Protein AF-A0A838TG14-F1 (afdb_monomer_lite)

Radius of gyration: 28.24 Å; chains: 1; bounding box: 55×28×76 Å

Structure (mmCIF, N/CA/C/O backbone):
data_AF-A0A838TG14-F1
#
_entry.id   AF-A0A838TG14-F1
#
loop_
_atom_site.group_PDB
_atom_site.id
_atom_site.type_symbol
_atom_site.label_atom_id
_atom_site.label_alt_id
_atom_site.label_comp_id
_atom_site.label_asym_id
_atom_site.label_entity_id
_atom_site.label_seq_id
_atom_site.pdbx_PDB_ins_code
_atom_site.Cartn_x
_atom_site.Cartn_y
_atom_site.Cartn_z
_atom_site.occupancy
_atom_site.B_iso_or_equiv
_atom_site.auth_seq_id
_atom_site.auth_comp_id
_atom_site.auth_asym_id
_atom_site.auth_atom_id
_atom_site.pdbx_PDB_model_num
ATOM 1 N N . MET A 1 1 ? -18.534 -14.471 -13.125 1.00 44.75 1 MET A N 1
ATOM 2 C CA . MET A 1 1 ? -17.364 -14.167 -13.982 1.00 44.75 1 MET A CA 1
ATOM 3 C C . MET A 1 1 ? -16.161 -13.841 -13.085 1.00 44.75 1 MET A C 1
ATOM 5 O O . MET A 1 1 ? -15.699 -12.713 -13.073 1.00 44.75 1 MET A O 1
ATOM 9 N N . LEU A 1 2 ? -15.706 -14.820 -12.288 1.00 53.22 2 LEU A N 1
ATOM 10 C CA . LEU A 1 2 ? -14.629 -14.713 -11.278 1.00 53.22 2 LEU A CA 1
ATOM 11 C C . LEU A 1 2 ? -13.561 -15.813 -11.478 1.00 53.22 2 LEU A C 1
ATOM 13 O O . LEU A 1 2 ? -12.814 -16.150 -10.577 1.00 53.22 2 LEU A O 1
ATOM 17 N N . TRP A 1 3 ? -13.471 -16.379 -12.685 1.00 60.03 3 TRP A N 1
ATOM 18 C CA . TRP A 1 3 ? -12.621 -17.543 -12.976 1.00 60.03 3 TRP A CA 1
ATOM 19 C C . TRP A 1 3 ? -11.110 -17.252 -12.878 1.00 60.03 3 TRP A C 1
ATOM 21 O O . TRP A 1 3 ? -10.311 -18.153 -12.662 1.00 60.03 3 TRP A O 1
ATOM 31 N N . LEU A 1 4 ? -10.719 -15.978 -12.996 1.00 56.56 4 LEU A N 1
ATOM 32 C CA . LEU A 1 4 ? -9.329 -15.529 -12.869 1.00 56.56 4 LEU A CA 1
ATOM 33 C C . LEU A 1 4 ? -8.847 -15.411 -11.413 1.00 56.56 4 LEU A C 1
ATOM 35 O O . LEU A 1 4 ? -7.641 -15.377 -11.211 1.00 56.56 4 LEU A O 1
ATOM 39 N N . TYR A 1 5 ? -9.745 -15.349 -10.422 1.00 55.94 5 TYR A N 1
ATOM 40 C CA . TYR A 1 5 ? -9.375 -15.185 -9.006 1.00 55.94 5 TYR A CA 1
ATOM 41 C C . TYR A 1 5 ? -9.228 -16.519 -8.251 1.00 55.94 5 TYR A C 1
ATOM 43 O O . TYR A 1 5 ? -8.507 -16.566 -7.262 1.00 55.94 5 TYR A O 1
ATOM 51 N N . ASP A 1 6 ? -9.836 -17.603 -8.749 1.00 60.16 6 ASP A N 1
ATOM 52 C CA . ASP A 1 6 ? -9.705 -18.959 -8.178 1.00 60.16 6 ASP A CA 1
ATOM 53 C C . ASP A 1 6 ? -8.416 -19.683 -8.617 1.00 60.16 6 ASP A C 1
ATOM 55 O O . ASP A 1 6 ? -8.102 -20.782 -8.152 1.00 60.16 6 ASP A O 1
ATOM 59 N N . LEU A 1 7 ? -7.646 -19.090 -9.534 1.00 60.09 7 LEU A N 1
ATOM 60 C CA . LEU A 1 7 ? -6.351 -19.616 -9.951 1.00 60.09 7 LEU A CA 1
ATOM 61 C C . LEU A 1 7 ? -5.292 -19.243 -8.912 1.00 60.09 7 LEU A C 1
ATOM 63 O O . LEU A 1 7 ? -5.026 -18.067 -8.678 1.00 60.09 7 LEU A O 1
ATOM 67 N N . ASN A 1 8 ? -4.660 -20.264 -8.323 1.00 72.50 8 ASN A N 1
ATOM 68 C CA . ASN A 1 8 ? -3.553 -20.125 -7.375 1.00 72.50 8 ASN A CA 1
ATOM 69 C C . ASN A 1 8 ? -2.559 -19.046 -7.851 1.00 72.50 8 ASN A C 1
ATOM 71 O O . ASN A 1 8 ? -2.011 -19.135 -8.955 1.00 72.50 8 ASN A O 1
ATOM 75 N N . LEU A 1 9 ? -2.331 -18.039 -6.999 1.00 69.25 9 LEU A N 1
ATOM 76 C CA . LEU A 1 9 ? -1.548 -16.826 -7.268 1.00 69.25 9 LEU A CA 1
ATOM 77 C C . LEU A 1 9 ? -0.178 -17.122 -7.905 1.00 69.25 9 LEU A C 1
ATOM 79 O O . LEU A 1 9 ? 0.315 -16.369 -8.745 1.00 69.25 9 LEU A O 1
ATOM 83 N N . TRP A 1 10 ? 0.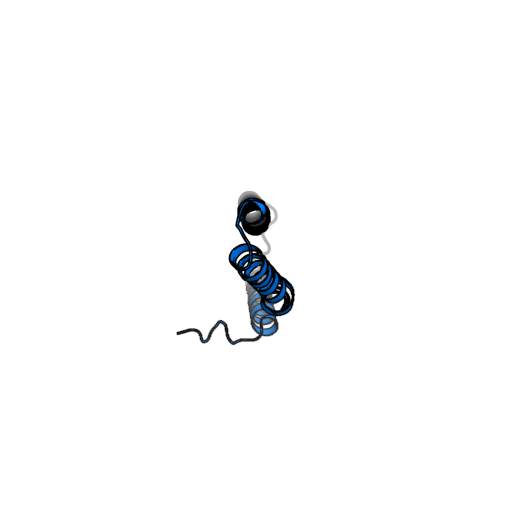412 -18.262 -7.540 1.00 69.75 10 TRP A N 1
ATOM 84 C CA . TRP A 1 10 ? 1.680 -18.750 -8.073 1.00 69.75 10 TRP A CA 1
ATOM 85 C C . TRP A 1 10 ? 1.626 -19.092 -9.565 1.00 69.75 10 TRP A C 1
ATOM 87 O O . TRP A 1 10 ? 2.572 -18.792 -10.294 1.00 69.75 10 TRP A O 1
ATOM 97 N N . PHE A 1 11 ? 0.526 -19.675 -10.046 1.00 77.62 11 PHE A N 1
ATOM 98 C CA . PHE A 1 11 ? 0.346 -19.987 -11.466 1.00 77.62 11 PHE A CA 1
ATOM 99 C C . PHE A 1 11 ? 0.163 -18.720 -12.297 1.00 77.62 11 PHE A C 1
ATOM 101 O O . PHE A 1 11 ? 0.772 -18.596 -13.361 1.00 77.62 11 PHE A O 1
ATOM 108 N N . LEU A 1 12 ? -0.607 -17.751 -11.795 1.00 75.00 12 LEU A N 1
ATOM 109 C CA . LEU A 1 12 ? -0.754 -16.452 -12.451 1.00 75.00 12 LEU A CA 1
ATOM 110 C C . LEU A 1 12 ? 0.590 -15.724 -12.522 1.00 75.00 12 LEU A C 1
ATOM 112 O O . LEU A 1 12 ? 1.004 -15.329 -13.612 1.00 75.00 12 LEU A O 1
ATOM 116 N N . GLY A 1 13 ? 1.319 -15.647 -11.405 1.00 73.06 13 GLY A N 1
ATOM 117 C CA . GLY A 1 13 ? 2.659 -15.061 -11.365 1.00 73.06 13 GLY A CA 1
ATOM 118 C C . GLY A 1 13 ? 3.624 -15.737 -12.340 1.00 73.06 13 GLY A C 1
ATOM 119 O O . GLY A 1 13 ? 4.262 -15.064 -13.149 1.00 73.06 13 GLY A O 1
ATOM 120 N N . SER A 1 14 ? 3.679 -17.072 -12.334 1.00 81.31 14 SER A N 1
ATOM 121 C CA . SER A 1 14 ? 4.543 -17.838 -13.238 1.00 81.31 14 SER A CA 1
ATOM 122 C C . SER A 1 14 ? 4.183 -17.621 -14.710 1.00 81.31 14 SER A C 1
ATOM 124 O O . SER A 1 14 ? 5.078 -17.423 -15.528 1.00 81.31 14 SER A O 1
ATOM 126 N N . SER A 1 15 ? 2.891 -17.569 -15.052 1.00 78.06 15 SER A N 1
ATOM 127 C CA . SER A 1 15 ? 2.443 -17.330 -16.429 1.00 78.06 15 SER A CA 1
ATOM 128 C C . SER A 1 15 ? 2.839 -15.943 -16.942 1.00 78.06 15 SER A C 1
ATOM 130 O O . SER A 1 15 ? 3.327 -15.823 -18.064 1.00 78.06 15 SER A O 1
ATOM 132 N N . VAL A 1 16 ? 2.723 -14.904 -16.108 1.00 74.62 16 VAL A N 1
ATOM 133 C CA . VAL A 1 16 ? 3.109 -13.532 -16.468 1.00 74.62 16 VAL A CA 1
ATOM 134 C C . VAL A 1 16 ? 4.615 -13.444 -16.705 1.00 74.62 16 VAL A C 1
ATOM 136 O O . VAL A 1 16 ? 5.052 -12.859 -17.702 1.00 74.62 16 VAL A O 1
ATOM 139 N N . VAL A 1 17 ? 5.417 -14.074 -15.841 1.00 76.81 17 VAL A N 1
ATOM 140 C CA . VAL A 1 17 ? 6.875 -14.139 -16.018 1.00 76.81 17 VAL A CA 1
ATOM 141 C C . VAL A 1 17 ? 7.227 -14.928 -17.279 1.00 76.81 17 VAL A C 1
ATOM 143 O O . VAL A 1 17 ? 8.022 -14.452 -18.087 1.00 76.81 17 VAL A O 1
ATOM 146 N N . ALA A 1 18 ? 6.604 -16.086 -17.498 1.00 82.81 18 ALA A N 1
ATOM 147 C CA . ALA A 1 18 ? 6.847 -16.919 -18.672 1.00 82.81 18 ALA A CA 1
ATOM 148 C C . ALA A 1 18 ? 6.518 -16.183 -19.980 1.00 82.81 18 ALA A C 1
ATOM 150 O O . ALA A 1 18 ? 7.323 -16.211 -20.909 1.00 82.81 18 ALA A O 1
ATOM 151 N N . VAL A 1 19 ? 5.391 -15.467 -20.041 1.00 80.81 19 VAL A N 1
ATOM 152 C CA . VAL A 1 19 ? 5.004 -14.653 -21.207 1.00 80.81 19 VAL A CA 1
ATOM 153 C C . VAL A 1 19 ? 5.992 -13.509 -21.434 1.00 80.81 19 VAL A C 1
ATOM 155 O O . VAL A 1 19 ? 6.399 -13.268 -22.569 1.00 80.81 19 VAL A O 1
ATOM 158 N N . SER A 1 20 ? 6.432 -12.842 -20.367 1.00 71.50 20 SER A N 1
ATOM 159 C CA . SER A 1 20 ? 7.402 -11.742 -20.453 1.00 71.50 20 SER A CA 1
ATOM 160 C C . SER A 1 20 ? 8.762 -12.219 -20.973 1.00 71.50 20 SER A C 1
ATOM 162 O O . SER A 1 20 ? 9.352 -11.594 -21.857 1.00 71.50 20 SER A O 1
ATOM 164 N N . VAL A 1 21 ? 9.242 -13.363 -20.474 1.00 78.88 21 VAL A N 1
ATOM 165 C CA . VAL A 1 21 ? 10.497 -13.985 -20.919 1.00 78.88 21 VAL A CA 1
ATOM 166 C C . VAL A 1 21 ? 10.379 -14.479 -22.358 1.00 78.88 21 VAL A C 1
ATOM 168 O O . VAL A 1 21 ? 11.282 -14.229 -23.156 1.00 78.88 21 VAL A O 1
ATOM 171 N N . ALA A 1 22 ? 9.262 -15.119 -22.717 1.00 82.69 22 ALA A N 1
ATOM 172 C CA . ALA A 1 22 ? 9.008 -15.568 -24.081 1.00 82.69 22 ALA A CA 1
ATOM 173 C C . ALA A 1 22 ? 9.005 -14.388 -25.060 1.00 82.69 22 ALA A C 1
ATOM 175 O O . ALA A 1 22 ? 9.688 -14.460 -26.079 1.00 82.69 22 ALA A O 1
ATOM 176 N N . LEU A 1 23 ? 8.336 -13.280 -24.715 1.00 78.44 23 LEU A N 1
ATOM 177 C CA . LEU A 1 23 ? 8.333 -12.049 -25.507 1.00 78.44 23 LEU A CA 1
ATOM 178 C C . LEU A 1 23 ? 9.748 -11.497 -25.702 1.00 78.44 23 LEU A C 1
ATOM 180 O O . LEU A 1 23 ? 10.152 -11.243 -26.841 1.00 78.44 23 LEU A O 1
ATOM 184 N N . ALA A 1 24 ? 10.527 -11.380 -24.624 1.00 72.75 24 ALA A N 1
ATOM 185 C CA . ALA A 1 24 ? 11.914 -10.922 -24.685 1.00 72.75 24 ALA A CA 1
ATOM 186 C C . ALA A 1 24 ? 12.784 -11.829 -25.572 1.00 72.75 24 ALA A C 1
ATOM 188 O O . ALA A 1 24 ? 13.578 -11.340 -26.379 1.00 72.75 24 ALA A O 1
ATOM 189 N N . TRP A 1 25 ? 12.599 -13.148 -25.474 1.00 84.44 25 TRP A N 1
ATOM 190 C CA . TRP A 1 25 ? 13.281 -14.121 -26.324 1.00 84.44 25 TRP A CA 1
ATOM 191 C C . TRP A 1 25 ? 12.884 -13.965 -27.787 1.00 84.44 25 TRP A C 1
ATOM 193 O O . TRP A 1 25 ? 13.772 -13.896 -28.633 1.00 8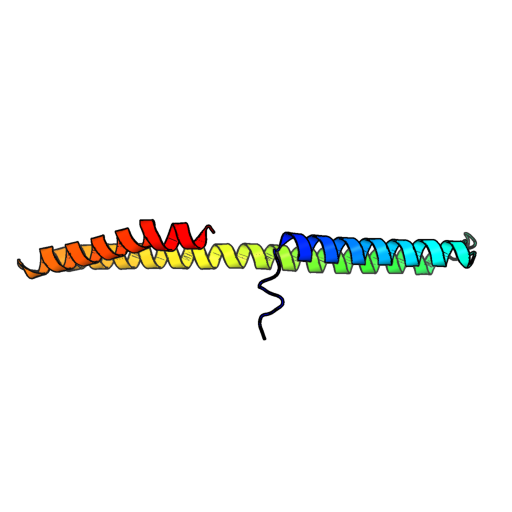4.44 25 TRP A O 1
ATOM 203 N N . THR A 1 26 ? 11.592 -13.835 -28.104 1.00 82.00 26 THR A N 1
ATOM 204 C CA . THR A 1 26 ? 11.150 -13.567 -29.480 1.00 82.00 26 THR A CA 1
ATOM 205 C C . THR A 1 26 ? 11.763 -12.285 -30.016 1.00 82.00 26 THR A C 1
ATOM 207 O O . THR A 1 26 ? 12.340 -12.320 -31.096 1.00 82.00 26 THR A O 1
ATOM 210 N N . VAL A 1 27 ? 11.742 -11.176 -29.277 1.00 78.44 27 VAL A N 1
ATOM 211 C CA . VAL A 1 27 ? 12.336 -9.910 -29.740 1.00 78.44 27 VAL A CA 1
ATOM 212 C C . VAL A 1 27 ? 13.841 -10.065 -29.984 1.00 78.44 27 VAL A C 1
ATOM 214 O O . VAL A 1 27 ? 14.332 -9.681 -31.044 1.00 78.44 27 VAL A O 1
ATOM 217 N N . CYS A 1 28 ? 14.569 -10.701 -29.062 1.00 77.06 28 CYS A N 1
ATOM 218 C CA . CYS A 1 28 ? 16.011 -10.922 -29.188 1.00 77.06 28 CYS A CA 1
ATOM 219 C C . CYS A 1 28 ? 16.368 -11.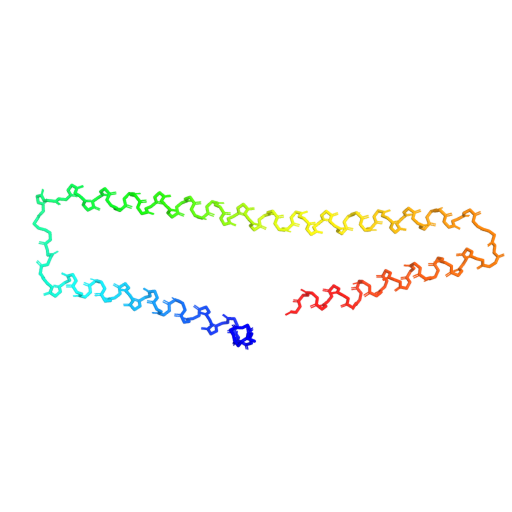846 -30.366 1.00 77.06 28 CYS A C 1
ATOM 221 O O . CYS A 1 28 ? 17.284 -11.559 -31.140 1.00 77.06 28 CYS A O 1
ATOM 223 N N . ILE A 1 29 ? 15.628 -12.946 -30.535 1.00 82.69 29 ILE A N 1
ATOM 224 C CA . ILE A 1 29 ? 15.834 -13.907 -31.624 1.00 82.69 29 ILE A CA 1
ATOM 225 C C . ILE A 1 29 ? 15.486 -13.267 -32.966 1.00 82.69 29 ILE A C 1
ATOM 227 O O . ILE A 1 29 ? 16.243 -13.434 -33.918 1.00 82.69 29 ILE A O 1
ATOM 231 N N . THR A 1 30 ? 14.388 -12.516 -33.049 1.00 78.62 30 THR A N 1
ATOM 232 C CA . THR A 1 30 ? 13.963 -11.855 -34.292 1.00 78.62 30 THR A CA 1
ATOM 233 C C . THR A 1 30 ? 14.962 -10.772 -34.690 1.00 78.62 30 THR A C 1
ATOM 235 O O . THR A 1 30 ? 15.380 -10.737 -35.843 1.00 78.62 30 THR A O 1
ATOM 238 N N . ALA A 1 31 ? 15.449 -9.974 -33.733 1.00 72.69 31 ALA A N 1
ATOM 239 C CA . ALA A 1 31 ? 16.497 -8.980 -33.969 1.00 72.69 31 ALA A CA 1
ATOM 240 C C . ALA A 1 31 ? 17.813 -9.617 -34.453 1.00 72.69 31 ALA A C 1
ATOM 242 O O . ALA A 1 31 ? 18.435 -9.125 -35.394 1.00 72.69 31 ALA A O 1
ATOM 243 N N . ARG A 1 32 ? 18.214 -10.756 -33.868 1.00 72.50 32 ARG A N 1
ATOM 244 C CA . ARG A 1 32 ? 19.386 -11.521 -34.329 1.00 72.50 32 ARG A CA 1
ATOM 245 C C . ARG A 1 32 ? 19.178 -12.141 -35.711 1.00 72.50 32 ARG A C 1
ATOM 247 O O . ARG A 1 32 ? 20.086 -12.106 -36.532 1.00 72.50 32 ARG A O 1
ATOM 254 N N . ARG A 1 33 ? 17.999 -12.709 -35.981 1.00 72.75 33 ARG A N 1
ATOM 255 C CA . ARG A 1 33 ? 17.665 -13.374 -37.255 1.00 72.75 33 ARG A CA 1
ATOM 256 C C . ARG A 1 33 ? 17.568 -12.397 -38.419 1.00 72.75 33 ARG A C 1
ATOM 258 O O . ARG A 1 33 ? 17.953 -12.764 -39.523 1.00 72.75 33 ARG A O 1
ATOM 265 N N . LEU A 1 34 ? 17.091 -11.178 -38.182 1.00 72.12 34 LEU A N 1
ATOM 266 C CA . LEU A 1 34 ? 16.986 -10.148 -39.216 1.00 72.12 34 LEU A CA 1
ATOM 267 C C . LEU A 1 34 ? 18.318 -9.448 -39.528 1.00 72.12 34 LEU A C 1
ATOM 269 O O . LEU A 1 34 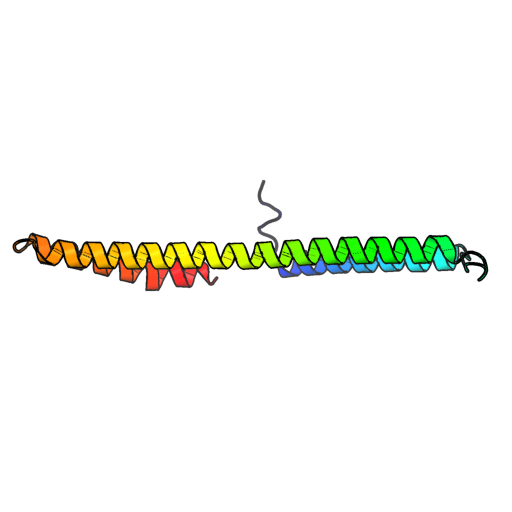? 18.317 -8.496 -40.304 1.00 72.12 34 LEU A O 1
ATOM 273 N N . ASN A 1 35 ? 19.438 -9.883 -38.930 1.00 61.91 35 ASN A N 1
ATOM 274 C CA . ASN A 1 35 ? 20.736 -9.213 -39.043 1.00 61.91 35 ASN A CA 1
ATOM 275 C C . ASN A 1 35 ? 20.624 -7.694 -38.807 1.00 61.91 35 ASN A C 1
ATOM 277 O O . ASN A 1 35 ? 21.366 -6.904 -39.387 1.00 61.91 35 ASN A O 1
ATOM 281 N N . TRP A 1 36 ? 19.733 -7.288 -37.892 1.00 57.56 36 TRP A N 1
ATOM 282 C CA . TRP A 1 36 ? 19.693 -5.950 -37.296 1.00 57.56 36 TRP A CA 1
ATOM 283 C C . TRP A 1 36 ? 20.898 -5.764 -36.355 1.00 57.56 36 TRP A C 1
ATOM 285 O O . TRP A 1 36 ? 20.782 -5.269 -35.235 1.00 57.56 36 TRP A O 1
ATOM 295 N N . LEU A 1 37 ? 22.090 -6.179 -36.794 1.00 57.25 37 LEU A N 1
ATOM 296 C CA . LEU A 1 37 ? 23.316 -5.578 -36.315 1.00 57.25 37 LEU A CA 1
ATOM 297 C C . LEU A 1 37 ? 23.246 -4.131 -36.779 1.00 57.25 37 LEU A C 1
ATOM 299 O O . LEU A 1 37 ? 23.545 -3.812 -37.927 1.00 57.25 37 LEU A O 1
ATOM 303 N N . ILE A 1 38 ? 22.771 -3.289 -35.865 1.00 58.22 38 ILE A N 1
ATOM 304 C CA . ILE A 1 38 ? 22.888 -1.842 -35.905 1.00 58.22 38 ILE A CA 1
ATOM 305 C C . ILE A 1 38 ? 24.309 -1.560 -36.388 1.00 58.22 38 ILE A C 1
ATOM 307 O O . ILE A 1 38 ? 25.281 -1.818 -35.673 1.00 58.22 38 ILE A O 1
ATOM 311 N N . ARG A 1 39 ? 24.435 -1.101 -37.638 1.00 53.78 39 ARG A N 1
ATOM 312 C CA . ARG A 1 39 ? 25.664 -0.471 -38.105 1.00 53.78 39 ARG A CA 1
ATOM 313 C C . ARG A 1 39 ? 25.923 0.623 -37.078 1.00 53.78 39 ARG A C 1
ATOM 315 O O . ARG A 1 39 ? 25.050 1.448 -36.827 1.00 53.78 39 ARG A O 1
ATOM 322 N N . SER A 1 40 ? 27.075 0.568 -36.427 1.00 54.75 40 SER A N 1
ATOM 323 C CA . SER A 1 40 ? 27.440 1.343 -35.236 1.00 54.75 40 SER A CA 1
ATOM 324 C C . SER A 1 40 ? 27.322 2.873 -35.369 1.00 54.75 40 SER A C 1
ATOM 326 O O . SER A 1 40 ? 27.540 3.568 -34.380 1.00 54.75 40 SER A O 1
ATOM 328 N N . GLU A 1 41 ? 26.952 3.391 -36.542 1.00 53.91 41 GLU A N 1
ATOM 329 C CA . GLU A 1 41 ? 26.736 4.808 -36.848 1.00 53.91 41 GLU A CA 1
ATOM 330 C C . GLU A 1 41 ? 25.310 5.322 -36.536 1.00 53.91 41 GLU A C 1
ATOM 332 O O . GLU A 1 41 ? 25.169 6.508 -36.260 1.00 53.91 41 GLU A O 1
ATOM 337 N N . ASP A 1 42 ? 24.278 4.467 -36.435 1.00 54.53 42 ASP A N 1
ATOM 338 C CA . ASP A 1 42 ? 22.869 4.891 -36.225 1.00 54.53 42 ASP A CA 1
ATOM 339 C C . ASP A 1 42 ? 22.346 4.654 -34.787 1.00 54.53 42 ASP A C 1
ATOM 341 O O . ASP A 1 42 ? 21.188 4.305 -34.556 1.00 54.53 42 ASP A O 1
ATOM 345 N N . GLN A 1 43 ? 23.193 4.821 -33.766 1.00 54.75 43 GLN A N 1
ATOM 346 C CA . GLN A 1 43 ? 22.822 4.582 -32.354 1.00 54.75 43 GLN A CA 1
ATOM 347 C C . GLN A 1 43 ? 21.942 5.684 -31.725 1.00 54.75 43 GLN A C 1
ATOM 349 O O . GLN A 1 43 ? 21.421 5.506 -30.621 1.00 54.75 43 GLN A O 1
ATOM 354 N N . GLY A 1 44 ? 21.752 6.814 -32.413 1.00 59.44 44 GLY A N 1
ATOM 355 C CA . GLY A 1 44 ? 21.012 7.976 -31.902 1.00 59.44 44 GLY A CA 1
ATOM 356 C C . GLY A 1 44 ? 19.560 7.685 -31.481 1.00 59.44 44 GLY A C 1
ATOM 357 O O . GLY A 1 44 ? 19.175 8.053 -30.370 1.00 59.44 44 GLY A O 1
ATOM 358 N N . PRO A 1 45 ? 18.741 6.992 -32.299 1.00 61.28 45 PRO A N 1
ATOM 359 C CA . PRO A 1 45 ? 17.331 6.756 -31.974 1.00 61.28 45 PRO A CA 1
ATOM 360 C C . PRO A 1 45 ? 17.115 5.666 -30.913 1.00 61.28 45 PRO A C 1
ATOM 362 O O . PRO A 1 45 ? 16.213 5.773 -30.082 1.00 61.28 45 PRO A O 1
ATOM 365 N N . ALA A 1 46 ? 17.946 4.618 -30.911 1.00 62.47 46 ALA A N 1
ATOM 366 C CA . ALA A 1 46 ? 17.783 3.474 -30.011 1.00 62.47 46 ALA A CA 1
ATOM 367 C C . ALA A 1 46 ? 18.111 3.825 -28.549 1.00 62.47 46 ALA A C 1
ATOM 369 O O . ALA A 1 46 ? 17.400 3.397 -27.637 1.00 62.47 46 ALA A O 1
ATOM 370 N N . GLY A 1 47 ? 19.146 4.645 -28.326 1.00 64.44 47 GLY A N 1
ATOM 371 C CA . GLY A 1 47 ? 19.498 5.139 -26.992 1.00 64.44 47 GLY A CA 1
ATOM 372 C C . GLY A 1 47 ? 18.405 6.022 -26.388 1.00 64.44 47 GLY A C 1
ATOM 373 O O . GLY A 1 47 ? 18.042 5.845 -25.225 1.00 64.44 47 GLY A O 1
ATOM 374 N N . LEU A 1 48 ? 17.812 6.905 -27.201 1.00 64.62 48 LEU A N 1
ATOM 375 C CA . LEU A 1 48 ? 16.695 7.753 -26.779 1.00 64.62 48 LEU A CA 1
ATOM 376 C C . LEU A 1 48 ? 15.473 6.920 -26.377 1.00 64.62 48 LEU A C 1
ATOM 378 O O . LEU A 1 48 ? 14.900 7.153 -25.314 1.00 64.62 48 LEU A O 1
ATOM 382 N N . MET A 1 49 ? 15.100 5.901 -27.159 1.00 70.12 49 MET A N 1
ATOM 383 C CA . MET A 1 49 ? 13.973 5.031 -26.796 1.00 70.12 49 MET A CA 1
ATOM 384 C C . MET A 1 49 ? 14.205 4.274 -25.483 1.00 70.12 49 MET A C 1
ATOM 386 O O . MET A 1 49 ? 13.288 4.172 -24.668 1.00 70.12 49 MET A O 1
ATOM 390 N N . HIS A 1 50 ? 15.427 3.801 -25.230 1.00 73.38 50 HIS A N 1
ATOM 391 C CA . HIS A 1 50 ? 15.766 3.136 -23.968 1.00 73.38 50 HIS A CA 1
ATOM 392 C C . HIS A 1 50 ? 15.629 4.070 -22.757 1.00 73.38 50 HIS A C 1
ATOM 394 O O . HIS A 1 50 ? 15.113 3.666 -21.715 1.00 73.38 50 HIS A O 1
ATOM 400 N N . GLN A 1 51 ? 16.039 5.332 -22.904 1.00 72.69 51 GLN A N 1
ATOM 401 C CA . GLN A 1 51 ? 15.881 6.347 -21.861 1.00 72.69 51 GLN A CA 1
ATOM 402 C C . GLN A 1 51 ? 14.404 6.640 -21.579 1.00 72.69 51 GLN A C 1
ATOM 404 O O . GLN A 1 51 ? 14.002 6.658 -20.416 1.00 72.69 51 GLN A O 1
ATOM 409 N N . PHE A 1 52 ? 13.577 6.792 -22.618 1.00 75.50 52 PHE A N 1
ATOM 410 C CA . PHE A 1 52 ? 12.134 6.996 -22.450 1.00 75.50 52 PHE A CA 1
ATOM 411 C C . PHE A 1 52 ? 11.460 5.826 -21.725 1.00 75.50 52 PHE A C 1
ATOM 413 O O . PHE A 1 52 ? 10.667 6.049 -20.811 1.00 75.50 52 PHE A O 1
ATOM 420 N N . ILE A 1 53 ? 11.810 4.585 -22.075 1.00 82.50 53 ILE A N 1
ATOM 421 C CA . ILE A 1 53 ? 11.290 3.389 -21.396 1.00 82.50 53 ILE A CA 1
ATOM 422 C C . ILE A 1 53 ? 11.714 3.375 -19.921 1.00 82.50 53 ILE A C 1
ATOM 424 O O . ILE A 1 53 ? 10.886 3.106 -19.051 1.00 82.50 53 ILE A O 1
ATOM 428 N N . GLY A 1 54 ? 12.970 3.721 -19.622 1.00 76.94 54 GLY A N 1
ATOM 429 C CA . GLY A 1 54 ? 13.467 3.817 -18.248 1.00 76.94 54 GLY A CA 1
ATOM 430 C C . GLY A 1 54 ? 12.718 4.856 -17.408 1.00 76.94 54 GLY A C 1
ATOM 431 O O . GLY A 1 54 ? 12.357 4.577 -16.264 1.00 76.94 54 GLY A O 1
ATOM 432 N N . VAL A 1 55 ? 12.417 6.026 -17.984 1.00 80.50 55 VAL A N 1
ATOM 433 C CA . VAL A 1 55 ? 11.639 7.080 -17.310 1.00 80.50 55 VAL A CA 1
ATOM 434 C C . VAL A 1 55 ? 10.205 6.622 -17.045 1.00 80.50 55 VAL A C 1
ATOM 436 O O . VAL A 1 55 ? 9.722 6.754 -15.921 1.00 80.50 55 VAL A O 1
ATOM 439 N N . LEU A 1 56 ? 9.533 6.037 -18.040 1.00 82.00 56 LEU A N 1
ATOM 440 C CA . LEU A 1 56 ? 8.171 5.519 -17.871 1.00 82.00 56 LEU A CA 1
ATOM 441 C C . LEU A 1 56 ? 8.110 4.420 -16.803 1.00 82.00 56 LEU A C 1
ATOM 443 O O . LEU A 1 56 ? 7.195 4.414 -15.978 1.00 82.00 56 LEU A O 1
ATOM 447 N N . TYR A 1 57 ? 9.107 3.533 -16.777 1.00 87.19 57 TYR A N 1
ATOM 448 C CA . TYR A 1 57 ? 9.222 2.495 -15.758 1.00 87.19 57 TYR A CA 1
ATOM 449 C C . TYR A 1 57 ? 9.399 3.083 -14.352 1.00 87.19 57 TYR A C 1
ATOM 451 O O . TYR A 1 57 ? 8.683 2.690 -13.431 1.00 87.19 57 TYR A O 1
ATOM 459 N N . ALA A 1 58 ? 10.301 4.053 -14.180 1.00 80.31 58 ALA A N 1
ATOM 460 C CA . ALA A 1 58 ? 10.530 4.701 -12.890 1.00 80.31 58 ALA A CA 1
ATOM 461 C C . ALA A 1 58 ? 9.267 5.401 -12.358 1.00 80.31 58 ALA A C 1
ATOM 463 O O . ALA A 1 58 ? 8.946 5.274 -11.177 1.00 80.31 58 ALA A O 1
ATOM 464 N N . VAL A 1 59 ? 8.514 6.085 -13.229 1.00 88.50 59 VAL A N 1
ATOM 465 C CA . VAL A 1 59 ? 7.246 6.735 -12.859 1.00 88.50 59 VAL A CA 1
ATOM 466 C C . VAL A 1 59 ? 6.193 5.702 -12.457 1.00 88.50 59 VAL A C 1
ATOM 468 O O . VAL A 1 59 ? 5.556 5.852 -11.416 1.00 88.50 59 VAL A O 1
ATOM 471 N N . ALA A 1 60 ? 6.025 4.631 -13.237 1.00 89.69 60 ALA A N 1
ATOM 472 C CA . ALA A 1 60 ? 5.078 3.568 -12.910 1.00 89.69 60 ALA A CA 1
ATOM 473 C C . ALA A 1 60 ? 5.417 2.893 -11.571 1.00 89.69 60 ALA A C 1
ATOM 475 O O . ALA A 1 60 ? 4.529 2.680 -10.744 1.00 89.69 60 ALA A O 1
ATOM 476 N N . LEU A 1 61 ? 6.702 2.614 -11.327 1.00 89.44 61 LEU A N 1
ATOM 477 C CA . LEU A 1 61 ? 7.183 2.053 -10.068 1.00 89.44 61 LEU A CA 1
ATOM 478 C C . LEU A 1 61 ? 6.910 3.000 -8.893 1.00 89.44 61 LEU A C 1
ATOM 480 O O . LEU A 1 61 ? 6.402 2.561 -7.864 1.00 89.44 61 LEU A O 1
ATOM 484 N N . ALA A 1 62 ? 7.188 4.297 -9.051 1.00 81.94 62 ALA A N 1
ATOM 485 C CA . ALA A 1 62 ? 6.914 5.295 -8.022 1.00 81.94 62 ALA A CA 1
ATOM 486 C C . ALA A 1 62 ? 5.417 5.349 -7.666 1.00 81.94 62 ALA A C 1
ATOM 488 O O . ALA A 1 62 ? 5.062 5.326 -6.487 1.00 81.94 62 ALA A O 1
ATOM 489 N N . LEU A 1 63 ? 4.532 5.341 -8.669 1.00 86.75 63 LEU A N 1
ATOM 490 C CA . LEU A 1 63 ? 3.082 5.306 -8.453 1.00 86.75 63 LEU A CA 1
ATOM 491 C C . LEU A 1 63 ? 2.626 4.015 -7.761 1.00 86.75 63 LEU A C 1
ATOM 493 O O . LEU A 1 63 ? 1.761 4.061 -6.884 1.00 86.75 63 LEU A O 1
ATOM 497 N N . LEU A 1 64 ? 3.216 2.871 -8.116 1.00 91.38 64 LEU A N 1
ATOM 498 C CA . LEU A 1 64 ? 2.927 1.588 -7.474 1.00 91.38 64 LEU A CA 1
ATOM 499 C C . LEU A 1 64 ? 3.289 1.624 -5.986 1.00 91.38 64 LEU A C 1
ATOM 501 O O . LEU A 1 64 ? 2.464 1.251 -5.152 1.00 91.38 64 LEU A O 1
ATOM 505 N N . VAL A 1 65 ? 4.485 2.112 -5.646 1.00 89.06 65 VAL A N 1
ATOM 506 C CA . VAL A 1 65 ? 4.952 2.219 -4.254 1.00 89.06 65 VAL A CA 1
ATOM 507 C C . VAL A 1 65 ? 4.033 3.124 -3.434 1.00 89.06 65 VAL A C 1
ATOM 509 O O . VAL A 1 65 ? 3.584 2.720 -2.361 1.00 89.06 65 VAL A O 1
ATOM 512 N N . VAL A 1 66 ? 3.692 4.310 -3.951 1.00 83.50 66 VAL A N 1
ATOM 513 C CA . VAL A 1 66 ? 2.774 5.244 -3.273 1.00 83.50 66 VAL A CA 1
ATOM 514 C C . VAL A 1 66 ? 1.407 4.599 -3.046 1.00 83.50 66 VAL A C 1
ATOM 516 O O . VAL A 1 66 ? 0.838 4.711 -1.960 1.00 83.50 66 VAL A O 1
ATOM 519 N N . ARG A 1 67 ? 0.885 3.871 -4.041 1.00 82.31 67 ARG A N 1
ATOM 520 C CA . ARG A 1 67 ? -0.402 3.176 -3.921 1.00 82.31 67 ARG A CA 1
ATOM 521 C C . ARG A 1 67 ? -0.375 2.094 -2.845 1.00 82.31 67 ARG A C 1
ATOM 523 O O . ARG A 1 67 ? -1.336 1.981 -2.086 1.00 82.31 67 ARG A O 1
ATOM 530 N N . VAL A 1 68 ? 0.707 1.317 -2.767 1.00 84.62 68 VAL A N 1
ATOM 531 C CA . VAL A 1 68 ? 0.845 0.264 -1.753 1.00 84.62 68 VAL A CA 1
ATOM 532 C C . VAL A 1 68 ? 0.887 0.871 -0.351 1.00 84.62 68 VAL A C 1
ATOM 534 O O . VAL A 1 68 ? 0.129 0.443 0.514 1.00 84.62 68 VAL A O 1
ATOM 537 N N . GLN A 1 69 ? 1.684 1.924 -0.141 1.00 77.88 69 GLN A N 1
ATOM 538 C CA . GLN A 1 69 ? 1.782 2.594 1.159 1.00 77.88 69 GLN A CA 1
ATOM 539 C C . GLN A 1 69 ? 0.455 3.238 1.575 1.00 77.88 69 GLN A C 1
ATOM 541 O O . GLN A 1 69 ? 0.049 3.120 2.730 1.00 77.88 69 GLN A O 1
ATOM 546 N N . GLY A 1 70 ? -0.261 3.856 0.631 1.00 77.38 70 GLY A N 1
ATOM 547 C CA . GLY A 1 70 ? -1.570 4.454 0.893 1.00 77.38 70 GLY A CA 1
ATOM 548 C C . GLY A 1 70 ? -2.621 3.444 1.359 1.00 77.38 70 GLY A C 1
ATOM 549 O O . GLY A 1 70 ? -3.461 3.786 2.190 1.00 77.38 70 GLY A O 1
ATOM 550 N N . SER A 1 71 ? -2.569 2.202 0.868 1.00 76.94 71 SER A N 1
ATOM 551 C CA . SER A 1 71 ? -3.482 1.143 1.313 1.00 76.94 71 SER A CA 1
ATOM 552 C C . SER A 1 71 ? -3.224 0.741 2.766 1.00 76.94 71 SER A C 1
ATOM 554 O O . SER A 1 71 ? -4.176 0.595 3.528 1.00 76.94 71 SER A O 1
ATOM 556 N N . TYR A 1 72 ? -1.957 0.597 3.167 1.00 78.31 72 TYR A N 1
ATOM 557 C CA . TYR A 1 72 ? -1.608 0.260 4.551 1.00 78.31 72 TYR A CA 1
ATOM 558 C C . TYR A 1 72 ? -2.035 1.357 5.530 1.00 78.31 72 TYR A C 1
ATOM 560 O O . TYR A 1 72 ? -2.657 1.055 6.546 1.00 78.31 72 TYR A O 1
ATOM 568 N N . ALA A 1 73 ? -1.791 2.625 5.186 1.00 81.75 73 ALA A N 1
ATOM 569 C CA . ALA A 1 73 ? -2.156 3.758 6.035 1.00 81.75 73 ALA A CA 1
ATOM 570 C C . ALA A 1 73 ? -3.676 3.862 6.277 1.00 81.75 73 ALA A C 1
ATOM 572 O O . ALA A 1 73 ? -4.110 4.204 7.374 1.00 81.75 73 ALA A O 1
ATOM 573 N N . GLN A 1 74 ? -4.502 3.547 5.273 1.00 83.88 74 GLN A N 1
ATOM 574 C CA . GLN A 1 74 ? -5.963 3.567 5.419 1.00 83.88 74 GLN A CA 1
ATOM 575 C C . GLN A 1 74 ? -6.471 2.470 6.357 1.00 83.88 74 GLN A C 1
ATOM 577 O O . GLN A 1 74 ? -7.341 2.734 7.188 1.00 83.88 74 GLN A O 1
ATOM 582 N N . VAL A 1 75 ? -5.922 1.258 6.240 1.00 84.19 75 VAL A N 1
ATOM 583 C CA . VAL A 1 75 ? -6.286 0.133 7.112 1.00 84.19 75 VAL A CA 1
ATOM 584 C C . VAL A 1 75 ? -5.868 0.423 8.552 1.00 84.19 75 VAL A C 1
ATOM 586 O O . VAL A 1 75 ? -6.677 0.269 9.463 1.00 84.19 75 VAL A O 1
ATOM 589 N N . GLU A 1 76 ? -4.647 0.918 8.761 1.00 85.94 76 GLU A N 1
ATOM 590 C CA . GLU A 1 76 ? -4.164 1.307 10.089 1.00 85.94 76 GLU A CA 1
ATOM 591 C C . GLU A 1 76 ? -5.065 2.373 10.725 1.00 85.94 76 GLU A C 1
ATOM 593 O O . GLU A 1 76 ? -5.505 2.221 11.866 1.00 85.94 76 GLU A O 1
ATOM 598 N N . GLN A 1 77 ? -5.423 3.415 9.968 1.00 90.88 77 GLN A N 1
ATOM 599 C CA . GLN A 1 77 ? -6.308 4.466 10.463 1.00 90.88 77 GLN A CA 1
ATOM 600 C C . GLN A 1 77 ? -7.700 3.932 10.828 1.00 90.88 77 GLN A C 1
ATOM 602 O O . GLN A 1 77 ? -8.274 4.362 11.830 1.00 90.88 77 GLN A O 1
ATOM 607 N N . ALA A 1 78 ? -8.251 3.001 10.044 1.00 87.56 78 ALA A N 1
ATOM 608 C CA . ALA A 1 78 ? -9.535 2.373 10.344 1.00 87.56 78 ALA A CA 1
ATOM 609 C C . ALA A 1 78 ? -9.485 1.590 11.668 1.00 87.56 78 ALA A C 1
ATOM 611 O O . ALA A 1 78 ? -10.340 1.806 12.527 1.00 87.56 78 ALA A O 1
ATOM 612 N N . VAL A 1 79 ? -8.442 0.777 11.877 1.00 88.81 79 VAL A N 1
ATOM 613 C CA . VAL A 1 79 ? -8.240 0.006 13.117 1.00 88.81 79 VAL A CA 1
ATOM 614 C C . VAL A 1 79 ? -8.086 0.930 14.330 1.00 88.81 79 VAL A C 1
ATOM 616 O O . VAL A 1 79 ? -8.702 0.704 15.373 1.00 88.81 79 VAL A O 1
ATOM 619 N N . VAL A 1 80 ? -7.309 2.011 14.206 1.00 90.94 80 VAL A N 1
ATOM 620 C CA . VAL A 1 80 ? -7.124 2.995 15.288 1.00 90.94 80 VAL A CA 1
ATOM 621 C C . VAL A 1 80 ? -8.430 3.722 15.622 1.00 90.94 80 VAL A C 1
ATOM 623 O O . VAL A 1 80 ? -8.742 3.933 16.802 1.00 90.94 80 VAL A O 1
ATOM 626 N N . ASN A 1 81 ? -9.211 4.097 14.607 1.00 92.25 81 ASN A N 1
ATOM 627 C CA . ASN A 1 81 ? -10.512 4.738 14.800 1.00 92.25 81 ASN A CA 1
ATOM 628 C C . ASN A 1 81 ? -11.488 3.804 15.523 1.00 92.25 81 ASN A C 1
ATOM 630 O O . ASN A 1 81 ? -12.173 4.231 16.454 1.00 92.25 81 ASN A O 1
ATOM 634 N N . GLU A 1 82 ? -11.521 2.533 15.134 1.00 88.75 82 GLU A N 1
ATOM 635 C CA . GLU A 1 82 ? -12.371 1.521 15.752 1.00 88.75 82 GLU A CA 1
ATOM 636 C C . GLU A 1 82 ? -11.978 1.263 17.213 1.00 88.75 82 GLU A C 1
ATOM 638 O O . GLU A 1 82 ? -12.822 1.353 18.106 1.00 88.75 82 GLU A O 1
ATOM 643 N N . ALA A 1 83 ? -10.686 1.062 17.491 1.00 90.94 83 ALA A N 1
ATOM 644 C CA . ALA A 1 83 ? -10.178 0.899 18.854 1.00 90.94 83 ALA A CA 1
ATOM 645 C C . ALA A 1 83 ? -10.527 2.105 19.745 1.00 90.94 83 ALA A C 1
ATOM 647 O O . ALA A 1 83 ? -10.936 1.952 20.902 1.00 90.94 83 ALA A O 1
ATOM 648 N N . SER A 1 84 ? -10.426 3.317 19.192 1.00 91.56 84 SER A N 1
ATOM 649 C CA . SER A 1 84 ? -10.802 4.549 19.889 1.00 91.56 84 SER A CA 1
ATOM 650 C C . SER A 1 84 ? -12.307 4.618 20.160 1.00 91.56 84 SER A C 1
ATOM 652 O O . SER A 1 84 ? -12.713 4.979 21.267 1.00 91.56 84 SER A O 1
ATOM 654 N N . ALA A 1 85 ? -13.146 4.239 19.192 1.00 90.81 85 ALA A N 1
ATOM 655 C CA . ALA A 1 85 ? -14.599 4.203 19.346 1.00 90.81 85 ALA A CA 1
ATOM 656 C C . ALA A 1 85 ? -15.036 3.194 20.418 1.00 90.81 85 ALA A C 1
ATOM 658 O O . ALA A 1 85 ? -15.844 3.535 21.284 1.00 90.81 85 ALA A O 1
ATOM 659 N N . VAL A 1 86 ? -14.452 1.992 20.426 1.00 90.06 86 VAL A N 1
ATOM 660 C CA . VAL A 1 86 ? -14.723 0.955 21.434 1.00 90.06 86 VAL A CA 1
ATOM 661 C C . VAL A 1 86 ? -14.280 1.409 22.828 1.00 90.06 86 VAL A C 1
ATOM 663 O O . VAL A 1 86 ? -15.031 1.261 23.793 1.00 90.06 86 VAL A O 1
ATOM 666 N N . SER A 1 87 ? -13.1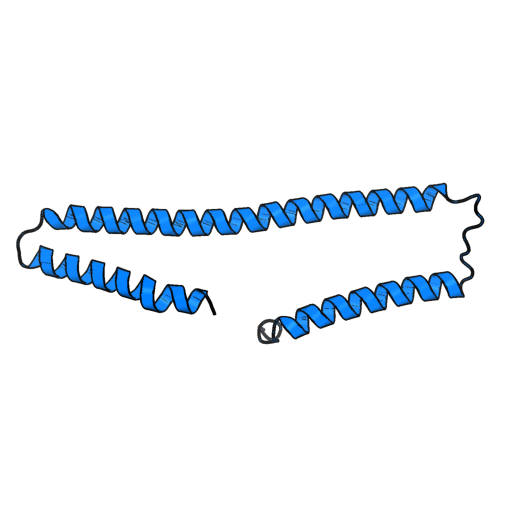01 2.026 22.947 1.00 89.12 87 SER A N 1
ATOM 667 C CA . SER A 1 87 ? -12.609 2.591 24.213 1.00 89.12 87 SER A CA 1
ATOM 668 C C . SER A 1 87 ? -13.508 3.718 24.735 1.00 89.12 87 SER A C 1
ATOM 670 O O . SER A 1 87 ? -13.818 3.787 25.929 1.00 89.12 87 SER A O 1
ATOM 672 N N . ASN A 1 88 ? -13.979 4.594 23.845 1.00 90.25 88 ASN A N 1
ATOM 673 C CA . ASN A 1 88 ? -14.939 5.640 24.192 1.00 90.25 88 ASN A CA 1
ATOM 674 C C . ASN A 1 88 ? -16.267 5.043 24.652 1.00 90.25 88 ASN A C 1
ATOM 676 O O . ASN A 1 88 ? -16.790 5.474 25.679 1.00 90.25 88 ASN A O 1
ATOM 680 N N . LEU A 1 89 ? -16.788 4.047 23.934 1.00 88.12 89 LEU A N 1
ATOM 681 C CA . LEU A 1 89 ? -18.023 3.359 24.290 1.00 88.12 89 LEU A CA 1
ATOM 682 C C . LEU A 1 89 ? -17.896 2.705 25.667 1.00 88.12 89 LEU A C 1
ATOM 684 O O . LEU A 1 89 ? -18.736 2.943 26.526 1.00 88.12 89 LEU A O 1
ATOM 688 N N . TYR A 1 90 ? -16.812 1.968 25.923 1.00 87.50 90 TYR A N 1
ATOM 689 C CA . TYR A 1 90 ? -16.562 1.336 27.219 1.00 87.50 90 TYR A CA 1
ATOM 690 C C . TYR A 1 90 ? -16.568 2.351 28.372 1.00 87.50 90 TYR A C 1
ATOM 692 O O . TYR A 1 90 ? -17.223 2.121 29.387 1.00 87.50 90 TYR A O 1
ATOM 700 N N . ARG A 1 91 ? -15.917 3.508 28.186 1.00 86.94 91 ARG A N 1
ATOM 701 C CA . ARG A 1 91 ? -15.913 4.600 29.175 1.00 86.94 91 ARG A CA 1
ATOM 702 C C . ARG A 1 91 ? -17.283 5.254 29.369 1.00 86.94 91 ARG A C 1
ATOM 704 O O . ARG A 1 91 ? -17.610 5.626 30.487 1.00 86.94 91 ARG A O 1
ATOM 711 N N . HIS A 1 92 ? -18.101 5.385 28.323 1.00 86.19 92 HIS A N 1
ATOM 712 C CA . HIS A 1 92 ? -19.469 5.910 28.463 1.00 86.19 92 HIS A CA 1
ATOM 713 C C . HIS A 1 92 ? -20.377 4.950 29.236 1.00 86.19 92 HIS A C 1
ATOM 715 O O . HIS A 1 92 ? -21.260 5.389 29.972 1.00 86.19 92 HIS A O 1
ATOM 721 N N . LEU A 1 93 ? -20.142 3.642 29.108 1.00 85.75 93 LEU A N 1
ATOM 722 C CA . LEU A 1 93 ? -20.912 2.629 29.823 1.00 85.75 93 LEU A CA 1
ATOM 723 C C . LEU A 1 93 ? -20.673 2.649 31.337 1.00 85.75 93 LEU A C 1
ATOM 725 O O . LEU A 1 93 ? -21.529 2.182 32.085 1.00 85.75 93 LEU A O 1
ATOM 729 N N . ASP A 1 94 ? -19.559 3.222 31.804 1.00 83.12 94 ASP A N 1
ATOM 730 C CA . ASP A 1 94 ? -19.249 3.317 33.233 1.00 83.12 94 ASP A CA 1
ATOM 731 C C . ASP A 1 94 ? -20.219 4.208 34.027 1.00 83.12 94 ASP A C 1
ATOM 733 O O . ASP A 1 94 ? -20.304 4.074 35.248 1.00 83.12 94 ASP A O 1
ATOM 737 N N . GLY A 1 95 ? -20.969 5.082 33.350 1.00 82.38 95 GLY A N 1
ATOM 738 C CA . GLY A 1 95 ? -21.992 5.932 33.964 1.00 82.38 95 GLY A CA 1
ATOM 739 C C . GLY A 1 95 ? -23.370 5.280 34.131 1.00 82.38 95 GLY A C 1
ATOM 740 O O . GLY A 1 95 ? -24.250 5.911 34.711 1.00 82.38 95 GLY A O 1
ATOM 741 N N . LEU A 1 96 ? -23.595 4.061 33.622 1.00 82.69 96 LEU A N 1
ATOM 742 C CA . LEU A 1 96 ? -24.889 3.377 33.740 1.00 82.69 96 LEU A CA 1
ATOM 743 C C . LEU A 1 96 ? -25.054 2.650 35.082 1.00 82.69 96 LEU A C 1
ATOM 745 O O . LEU A 1 96 ? -24.099 2.113 35.646 1.00 82.69 96 LEU A O 1
ATOM 749 N N . GLU A 1 97 ? -26.303 2.559 35.540 1.00 82.88 97 GLU A N 1
ATOM 750 C CA . GLU A 1 97 ? -26.696 1.712 36.667 1.00 82.88 97 GLU A CA 1
ATOM 751 C C . GLU A 1 97 ? -26.650 0.215 36.295 1.00 82.88 97 GLU A C 1
ATOM 753 O O . GLU A 1 97 ? -26.838 -0.191 35.137 1.00 82.88 97 GLU A O 1
ATOM 758 N N . GLU A 1 98 ? -26.393 -0.636 37.289 1.00 78.12 98 GLU A N 1
ATOM 759 C CA . GLU A 1 98 ? -26.514 -2.088 37.134 1.00 78.12 98 GLU A CA 1
ATOM 760 C C . GLU A 1 98 ? -27.992 -2.479 36.957 1.00 78.12 98 GLU A C 1
ATOM 762 O O . GLU A 1 98 ? -28.859 -1.881 37.595 1.00 78.12 98 GLU A O 1
ATOM 767 N N . PRO A 1 99 ? -28.325 -3.480 36.118 1.00 78.62 99 PRO A N 1
ATOM 768 C CA . PRO A 1 99 ? -27.444 -4.431 35.426 1.00 78.62 99 PRO A CA 1
ATOM 769 C C . PRO A 1 99 ? -27.053 -4.020 33.989 1.00 78.62 99 PRO A C 1
ATOM 771 O O . PRO A 1 99 ? -26.438 -4.795 33.252 1.00 78.62 99 PRO A O 1
ATOM 774 N N . GLY A 1 100 ? -27.460 -2.827 33.538 1.00 79.75 100 GLY A N 1
ATOM 775 C CA . GLY A 1 100 ? -27.249 -2.373 32.158 1.0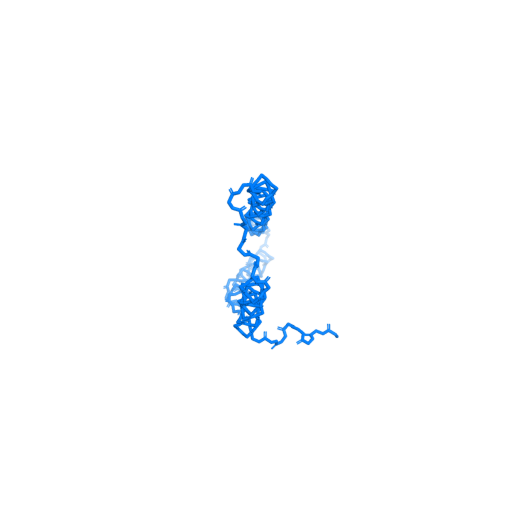0 79.75 100 GLY A CA 1
ATOM 776 C C . GLY A 1 100 ? -25.767 -2.224 31.810 1.00 79.75 100 GLY A C 1
ATOM 777 O O . GLY A 1 100 ? -25.335 -2.647 30.734 1.00 79.75 100 GLY A O 1
ATOM 778 N N . ARG A 1 101 ? -24.983 -1.701 32.758 1.00 83.06 101 ARG A N 1
ATOM 779 C CA . ARG A 1 101 ? -23.528 -1.542 32.657 1.00 83.06 101 ARG A CA 1
ATOM 780 C C . ARG A 1 101 ? -22.809 -2.857 32.369 1.00 83.06 101 ARG A C 1
ATOM 782 O O . ARG A 1 101 ? -22.146 -2.978 31.338 1.00 83.06 101 ARG A O 1
ATOM 789 N N . SER A 1 102 ? -22.963 -3.852 33.242 1.00 83.94 102 SER A N 1
ATOM 790 C CA . SER A 1 102 ? -22.282 -5.145 33.115 1.00 83.94 102 SER A CA 1
ATOM 791 C C . SER A 1 102 ? -22.677 -5.895 31.839 1.00 83.94 102 SER A C 1
ATOM 793 O O . SER A 1 102 ? -21.821 -6.490 31.176 1.00 83.94 102 SER A O 1
ATOM 795 N N . ARG A 1 103 ? -23.950 -5.814 31.428 1.00 86.38 103 ARG A N 1
ATOM 796 C CA . ARG A 1 103 ? -24.422 -6.419 30.174 1.00 86.38 103 ARG A CA 1
ATOM 797 C C . ARG A 1 103 ? -23.769 -5.788 28.944 1.00 86.38 103 ARG A C 1
ATOM 799 O O . ARG A 1 103 ? -23.292 -6.517 28.077 1.00 86.38 103 ARG A O 1
ATOM 806 N N . LEU A 1 104 ? -23.741 -4.459 28.863 1.00 85.81 104 LEU A N 1
ATOM 807 C CA . LEU A 1 104 ? -23.175 -3.752 27.712 1.00 85.81 104 LEU A CA 1
ATOM 808 C C . LEU A 1 104 ? -21.649 -3.884 27.664 1.00 85.81 104 LEU A C 1
ATOM 810 O O . LEU A 1 104 ? -21.107 -4.166 26.601 1.00 85.81 104 LEU A O 1
ATOM 814 N N . GLN A 1 105 ? -20.955 -3.811 28.805 1.00 86.44 105 GLN A N 1
ATOM 815 C CA . GLN A 1 105 ? -19.511 -4.067 28.862 1.00 86.44 105 GLN A CA 1
ATOM 816 C C . GLN A 1 105 ? -19.152 -5.481 28.392 1.00 86.44 105 GLN A C 1
ATOM 818 O O . GLN A 1 105 ? -18.154 -5.664 27.691 1.00 86.44 105 GLN A O 1
ATOM 823 N N . LYS A 1 106 ? -19.967 -6.486 28.743 1.00 88.62 106 LYS A N 1
ATOM 824 C CA . LYS A 1 106 ? -19.777 -7.863 28.274 1.00 88.62 106 LYS A CA 1
ATOM 825 C C . LYS A 1 106 ? -19.942 -7.975 26.758 1.00 88.62 106 LYS A C 1
ATOM 827 O O . LYS A 1 106 ? -19.121 -8.634 26.129 1.00 88.62 106 LYS A O 1
ATOM 832 N N . LEU A 1 107 ? -20.949 -7.321 26.176 1.00 88.62 107 LEU A N 1
ATOM 833 C CA . LEU A 1 107 ? -21.151 -7.298 24.721 1.00 88.62 107 LEU A CA 1
ATOM 834 C C . LEU A 1 107 ? -19.981 -6.622 23.996 1.00 88.62 107 LEU A C 1
ATOM 836 O O . LEU A 1 107 ? -19.490 -7.157 23.008 1.00 88.62 107 LEU A O 1
ATOM 840 N N . THR A 1 108 ? -19.475 -5.504 24.523 1.00 88.44 108 THR A N 1
ATOM 841 C CA . THR A 1 108 ? -18.303 -4.817 23.959 1.00 88.44 108 THR A CA 1
ATOM 842 C C . THR A 1 108 ? -17.051 -5.697 23.994 1.00 88.44 108 THR A C 1
ATOM 844 O O . THR A 1 108 ? -16.293 -5.722 23.028 1.00 88.44 108 THR A O 1
ATOM 847 N N . ARG A 1 109 ? -16.837 -6.463 25.075 1.00 89.00 109 ARG A N 1
ATOM 848 C CA . ARG A 1 109 ? -15.733 -7.438 25.144 1.00 89.00 109 ARG A CA 1
ATOM 849 C C . ARG A 1 109 ? -15.917 -8.592 24.161 1.00 89.00 109 ARG A C 1
ATOM 851 O O . ARG A 1 109 ? -14.966 -8.940 23.481 1.00 89.00 109 ARG A O 1
ATOM 858 N N . GLN A 1 110 ? -17.130 -9.134 24.046 1.00 92.00 110 GLN A N 1
ATOM 859 C CA . GLN A 1 110 ? -17.429 -10.205 23.088 1.00 92.00 110 GLN A CA 1
ATOM 860 C C . GLN A 1 110 ? -17.190 -9.774 21.639 1.00 92.00 110 GLN A C 1
ATOM 862 O O . GLN A 1 110 ? -16.674 -10.560 20.851 1.00 92.00 110 GLN A O 1
ATOM 867 N N . TYR A 1 111 ? -17.532 -8.529 21.300 1.00 89.50 111 TYR A N 1
ATOM 868 C CA . TYR A 1 111 ? -17.206 -7.951 20.000 1.00 89.50 111 TYR A CA 1
ATOM 869 C C . TYR A 1 111 ? -15.690 -7.924 19.767 1.00 89.50 111 TYR A C 1
ATOM 871 O O . TYR A 1 111 ? -15.216 -8.445 18.762 1.00 89.50 111 TYR A O 1
ATOM 879 N N . LEU A 1 112 ? -14.926 -7.389 20.727 1.00 90.50 112 LEU A N 1
ATOM 880 C CA . LEU A 1 112 ? -13.467 -7.303 20.626 1.00 90.50 112 LEU A CA 1
ATOM 881 C C . LEU A 1 112 ? -12.815 -8.691 20.479 1.00 90.50 112 LEU A C 1
ATOM 883 O O . LEU A 1 112 ? -11.928 -8.869 19.647 1.00 90.50 112 LEU A O 1
ATOM 887 N N . ASP A 1 113 ? -13.282 -9.676 21.250 1.00 92.69 113 ASP A N 1
ATOM 888 C CA . ASP A 1 113 ? -12.798 -11.058 21.170 1.00 92.69 113 ASP A CA 1
ATOM 889 C C . ASP A 1 113 ? -13.081 -11.674 19.792 1.00 92.69 113 ASP A C 1
ATOM 891 O O . ASP A 1 113 ? -12.213 -12.347 19.238 1.00 92.69 113 ASP A O 1
ATOM 895 N N . SER A 1 114 ? -14.255 -11.412 19.206 1.00 91.62 114 SER A N 1
ATOM 896 C CA . SER A 1 114 ? -14.602 -11.875 17.855 1.00 91.62 114 SER A CA 1
ATOM 897 C C . SER A 1 114 ? -13.682 -11.272 16.792 1.00 91.62 114 SER A C 1
ATOM 899 O O . SER A 1 114 ? -13.155 -11.998 15.952 1.00 91.62 114 SER A O 1
ATOM 901 N N . VAL A 1 115 ? -13.434 -9.961 16.846 1.00 89.56 115 VAL A N 1
ATOM 902 C CA . VAL A 1 115 ? -12.560 -9.277 15.879 1.00 89.56 115 VAL A CA 1
ATOM 903 C C . VAL A 1 115 ? -11.126 -9.819 15.960 1.00 89.56 115 VAL A C 1
ATOM 905 O O . VAL A 1 115 ? -10.529 -10.164 14.941 1.00 89.56 115 VAL A O 1
ATOM 908 N N . ILE A 1 116 ? -10.583 -9.968 17.174 1.00 89.56 116 ILE A N 1
ATOM 909 C CA . ILE A 1 116 ? -9.193 -10.406 17.383 1.00 89.56 116 ILE A CA 1
ATOM 910 C C . ILE A 1 116 ? -9.003 -11.897 17.075 1.00 89.56 116 ILE A C 1
ATOM 912 O O . ILE A 1 116 ? -7.972 -12.273 16.518 1.00 89.56 116 ILE A O 1
ATOM 916 N N . GLN A 1 117 ? -9.944 -12.762 17.470 1.00 92.31 117 GLN A N 1
ATOM 917 C CA . GLN A 1 117 ? -9.772 -14.216 17.353 1.00 92.31 117 GLN A CA 1
ATOM 918 C C . GLN A 1 117 ? -10.335 -14.822 16.069 1.00 92.31 117 GLN A C 1
ATOM 920 O O . GLN A 1 117 ? -9.933 -15.930 15.722 1.00 92.31 117 GLN A O 1
ATOM 925 N N . VAL A 1 118 ? -11.250 -14.139 15.379 1.00 89.44 118 VAL A N 1
ATOM 926 C CA . VAL A 1 118 ? -11.900 -14.667 14.171 1.00 89.44 118 VAL A CA 1
ATOM 927 C C . VAL A 1 118 ? -11.511 -13.841 12.955 1.00 89.44 118 VAL A C 1
ATOM 929 O O . VAL A 1 118 ? -10.883 -14.364 12.040 1.00 89.44 118 VAL A O 1
ATOM 932 N N . GLU A 1 119 ? -11.815 -12.543 12.960 1.00 86.81 119 GLU A N 1
ATOM 933 C CA . GLU A 1 119 ? -11.659 -11.716 11.758 1.00 86.81 119 GLU A CA 1
ATOM 934 C C . GLU A 1 119 ? -10.190 -11.485 11.380 1.00 86.81 119 GLU A C 1
ATOM 936 O O . GLU A 1 119 ? -9.832 -11.603 10.209 1.00 86.81 119 GLU A O 1
ATOM 941 N N . TRP A 1 120 ? -9.314 -11.187 12.346 1.00 88.25 120 TRP A N 1
ATOM 942 C CA . TRP A 1 120 ? -7.893 -10.951 12.058 1.00 88.25 120 TRP A CA 1
ATOM 943 C C . TRP A 1 120 ? -7.153 -12.200 11.544 1.00 88.25 120 TRP A C 1
ATOM 945 O O . TRP A 1 120 ? -6.392 -12.071 10.581 1.00 88.25 120 TRP A O 1
ATOM 955 N N . PRO A 1 121 ? -7.330 -13.405 12.127 1.00 88.44 121 PRO A N 1
ATOM 956 C CA . PRO A 1 121 ? -6.761 -14.627 11.563 1.00 88.44 121 PRO A CA 1
ATOM 957 C C . PRO A 1 121 ? -7.291 -14.958 10.167 1.00 88.44 121 PRO A C 1
ATOM 959 O O . PRO A 1 121 ? -6.495 -15.370 9.324 1.00 88.44 121 PRO A O 1
ATOM 962 N N . ASP A 1 122 ? -8.582 -14.730 9.903 1.00 86.75 122 ASP A N 1
ATOM 963 C CA . ASP A 1 122 ? -9.167 -14.943 8.573 1.00 86.75 122 ASP A CA 1
ATOM 964 C C . ASP A 1 122 ? -8.595 -13.974 7.531 1.00 86.75 122 ASP A C 1
ATOM 966 O O . ASP A 1 122 ? -8.332 -14.382 6.407 1.00 86.75 122 ASP A O 1
ATOM 970 N N . GLN A 1 123 ? -8.316 -12.719 7.899 1.00 79.12 123 GLN A N 1
ATOM 971 C CA . GLN A 1 123 ? -7.658 -11.751 7.006 1.00 79.12 123 GLN A CA 1
ATOM 972 C C . GLN A 1 123 ? -6.187 -12.081 6.705 1.00 79.12 123 GLN A C 1
ATOM 974 O O . GLN A 1 123 ? -5.597 -11.493 5.796 1.00 79.12 123 GLN A O 1
ATOM 979 N N . ARG A 1 124 ? -5.563 -12.972 7.485 1.00 72.25 124 ARG A N 1
ATOM 980 C CA . ARG A 1 124 ? -4.165 -13.383 7.293 1.00 72.25 124 ARG A CA 1
ATOM 981 C C . ARG A 1 124 ? -4.016 -14.548 6.302 1.00 72.25 124 ARG A C 1
ATOM 983 O O . ARG A 1 124 ? -2.896 -14.764 5.835 1.00 72.25 124 ARG A O 1
ATOM 990 N N . ASN A 1 125 ? -5.095 -15.286 6.026 1.00 46.66 125 ASN A N 1
ATOM 991 C CA . ASN A 1 125 ? -5.153 -16.389 5.054 1.00 46.66 125 ASN A CA 1
ATOM 992 C C . ASN A 1 125 ? -5.533 -15.895 3.654 1.00 46.66 125 ASN A C 1
ATOM 994 O O . ASN A 1 125 ? -5.043 -16.518 2.685 1.00 46.66 125 ASN A O 1
#

pLDDT: mean 78.43, std 11.61, range [44.75, 92.69]

Sequence (125 aa):
MLWLYDLNLWFLGSSVVAVSVALAWTVCITARRLNWLIRSEDQGPAGLMHQFIGVLYAVALALLVVRVQGSYAQVEQAVVNEASAVSNLYRHLDGLEEPGRSRLQKLTRQYLDSVIQVEWPDQRN

Foldseek 3Di:
DCVVVPPDPVVVVVVVVVVVVVVVVCVVVVCVVVVVPPPVPPCVPVVVVVVVVVVVVVVVVVVVVVVVVVVVVVVVVVVVVVVVVLVVVLVVLVPDDPPSSVVVNVVSVVVVCCCVVPVVVVVVD

Secondary structure (DSSP, 8-state):
--TTTSS-HHHHHHHHHHHHHHHHHHHHHHHHHTT----TT--HHHHHHHHHHHHHHHHHHHHHHHHHHHHHHHHHHHHHHHHHHHHHHHHHHTTSPTTHHHHHHHHHHHHHHHIIIIIHHHHH-